Protein AF-X1H0A4-F1 (afdb_monomer_lite)

Radius of gyration: 34.3 Å; chains: 1; bounding box: 57×55×102 Å

Sequence (121 aa):
QAAVLKKLGITPIESLIKIYFAWSDGEIIPEDVLYMDLDQFKQDVATGYREALAILFEMPFIEESMTEEYIRKAASEANTLDAMIFGEGIPVSTEPEVKVEEKEAEEEEGKEEVGIGGLFG

Secondary structure (DSSP, 8-state):
-HHHHGGGT----------SEEEETTEEEEHHHHT--HHHHHHHHHHHHHHHHHHHHHSSS--GGGHHHHHHHHHHHHHHHHHHHHSS----------------------------TTS--

pLDDT: mean 75.73, std 22.9, range [28.75, 98.56]

Foldseek 3Di:
DPPVCVVVVHDDPPPDDQDQWDDDPNDIRGSCNVPPDPVVVVVVVVVVVVVVVVVQLPDPDDDPVCVVVNVVVVVVVVVVVQCVPPPVGDPPPCPDDPPPDPDDDDDDDDDDDDDPPPDDD

Structure (mmCIF, N/CA/C/O backbone):
data_AF-X1H0A4-F1
#
_entry.id   AF-X1H0A4-F1
#
loop_
_atom_site.group_PDB
_atom_site.id
_atom_site.type_symbol
_atom_site.label_atom_id
_atom_site.label_alt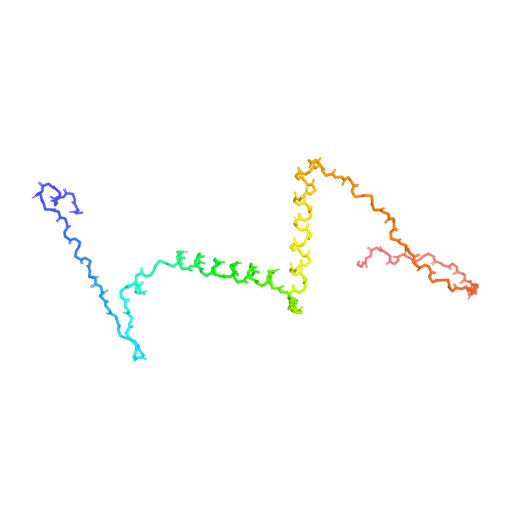_id
_atom_site.label_comp_id
_atom_site.label_asym_id
_atom_site.label_entity_id
_atom_site.label_seq_id
_atom_site.pdbx_PDB_ins_code
_atom_site.Cartn_x
_atom_site.Cartn_y
_atom_site.Cartn_z
_atom_site.occupancy
_atom_site.B_iso_or_equiv
_atom_site.auth_seq_id
_atom_site.auth_comp_id
_atom_site.auth_asym_id
_atom_site.auth_atom_id
_atom_site.pdbx_PDB_model_num
ATOM 1 N N . GLN A 1 1 ? 2.028 13.000 44.972 1.00 48.72 1 GLN A N 1
ATOM 2 C CA . GLN A 1 1 ? 1.204 12.238 45.943 1.00 48.72 1 GLN A CA 1
ATOM 3 C C . GLN A 1 1 ? 1.170 10.714 45.700 1.00 48.72 1 GLN A C 1
ATOM 5 O O . GLN A 1 1 ? 0.618 10.007 46.528 1.00 48.72 1 GLN A O 1
ATOM 10 N N . ALA A 1 2 ? 1.847 10.158 44.682 1.00 53.34 2 ALA A N 1
ATOM 11 C CA . ALA A 1 2 ? 1.856 8.707 44.409 1.00 53.34 2 ALA A CA 1
ATOM 12 C C . ALA A 1 2 ? 2.747 7.844 45.343 1.00 53.34 2 ALA A C 1
ATOM 14 O O . ALA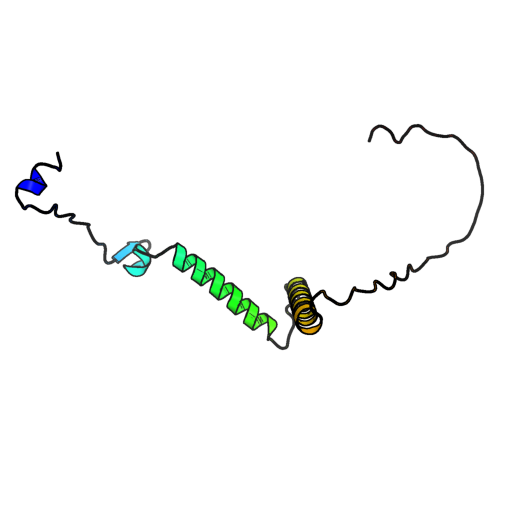 A 1 2 ? 2.543 6.639 45.463 1.00 53.34 2 ALA A O 1
ATOM 15 N N . ALA A 1 3 ? 3.725 8.438 46.038 1.00 56.62 3 ALA A N 1
ATOM 16 C CA . ALA A 1 3 ? 4.703 7.690 46.843 1.00 56.62 3 ALA A CA 1
ATOM 17 C C . ALA A 1 3 ? 4.144 7.097 48.157 1.00 56.62 3 ALA A C 1
ATOM 19 O O . ALA A 1 3 ? 4.717 6.149 48.691 1.00 56.62 3 ALA A O 1
ATOM 20 N N . VAL A 1 4 ? 3.036 7.637 48.680 1.00 58.47 4 VAL A N 1
ATOM 21 C CA . VAL A 1 4 ? 2.423 7.178 49.944 1.00 58.47 4 VAL A CA 1
ATOM 22 C C . VAL A 1 4 ? 1.565 5.926 49.724 1.00 58.47 4 VAL A C 1
ATOM 24 O O . VAL A 1 4 ? 1.589 5.015 50.545 1.00 58.47 4 VAL A O 1
ATOM 27 N N . LEU A 1 5 ? 0.890 5.829 48.574 1.00 56.84 5 LEU A N 1
ATOM 28 C CA . LEU A 1 5 ? 0.017 4.704 48.212 1.00 56.84 5 LEU A CA 1
ATOM 29 C C . LEU A 1 5 ? 0.803 3.394 48.018 1.00 56.84 5 LEU A C 1
ATOM 31 O O . LEU A 1 5 ? 0.385 2.343 48.497 1.00 56.84 5 LEU A O 1
ATOM 35 N N . LYS A 1 6 ? 2.011 3.472 47.436 1.00 60.56 6 LYS A N 1
ATOM 36 C CA . LYS A 1 6 ? 2.904 2.316 47.224 1.00 60.56 6 LYS A CA 1
ATOM 37 C C . LYS A 1 6 ? 3.391 1.673 48.535 1.00 60.56 6 LYS A C 1
ATOM 39 O O . LYS A 1 6 ? 3.651 0.476 48.560 1.00 60.56 6 LYS A O 1
ATOM 44 N N . LYS A 1 7 ? 3.494 2.444 49.629 1.00 65.19 7 LYS A N 1
ATOM 45 C CA . LYS A 1 7 ? 3.873 1.937 50.966 1.00 65.19 7 LYS A CA 1
ATOM 46 C C . LYS A 1 7 ? 2.725 1.230 51.702 1.00 65.19 7 LYS A C 1
ATOM 48 O O . LYS A 1 7 ? 2.997 0.487 52.635 1.00 65.19 7 LYS A O 1
ATOM 53 N N . LEU A 1 8 ? 1.475 1.448 51.288 1.00 65.94 8 LEU A N 1
ATOM 54 C CA . LEU A 1 8 ? 0.272 0.854 51.890 1.00 65.94 8 LEU A CA 1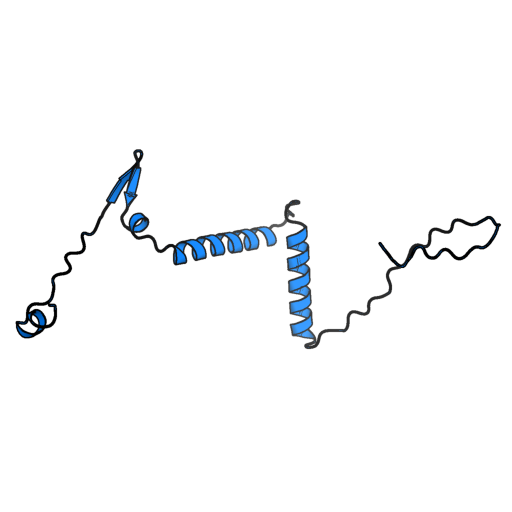
ATOM 55 C C . LEU A 1 8 ? -0.176 -0.441 51.187 1.00 65.94 8 LEU A C 1
ATOM 57 O O . LEU A 1 8 ? -1.228 -0.978 51.517 1.00 65.94 8 LEU A O 1
ATOM 61 N N . GLY A 1 9 ? 0.599 -0.944 50.217 1.00 55.16 9 GLY A N 1
ATOM 62 C CA . GLY A 1 9 ? 0.263 -2.161 49.465 1.00 55.16 9 GLY A CA 1
ATOM 63 C C . GLY A 1 9 ? -0.919 -1.998 48.503 1.00 55.16 9 GLY A C 1
ATOM 64 O O . GLY A 1 9 ? -1.409 -2.989 47.973 1.00 55.16 9 GLY A O 1
ATOM 65 N N . ILE A 1 10 ? -1.373 -0.764 48.269 1.00 58.94 10 ILE A N 1
ATOM 66 C CA . ILE A 1 10 ? -2.493 -0.462 47.379 1.00 58.94 10 ILE A CA 1
ATOM 67 C C . ILE A 1 10 ? -1.911 -0.187 45.993 1.00 58.94 10 ILE A C 1
ATOM 69 O O . ILE A 1 10 ? -1.287 0.853 45.759 1.00 58.94 10 ILE A O 1
ATOM 73 N N . THR A 1 11 ? -2.075 -1.135 45.074 1.00 60.66 11 THR A N 1
ATOM 74 C CA . THR A 1 11 ? -1.813 -0.908 43.652 1.00 60.66 11 THR A CA 1
ATOM 75 C C . THR A 1 11 ? -2.841 0.091 43.110 1.00 60.66 11 THR A C 1
ATOM 77 O O . THR A 1 11 ? -4.034 -0.069 43.377 1.00 60.66 11 THR A O 1
ATOM 80 N N . PRO A 1 12 ? -2.427 1.136 42.370 1.00 53.84 12 PRO A N 1
ATOM 81 C CA . PRO A 1 12 ? -3.372 2.004 41.680 1.00 53.84 12 PRO A CA 1
ATOM 82 C C . PRO A 1 12 ? -4.230 1.156 40.738 1.00 53.84 12 PRO A C 1
ATOM 84 O O . PRO A 1 12 ? -3.695 0.448 39.887 1.00 53.84 12 PRO A O 1
ATOM 87 N N . ILE A 1 13 ? -5.550 1.195 40.910 1.00 63.78 13 ILE A N 1
ATOM 88 C CA . ILE A 1 13 ? -6.476 0.579 39.962 1.00 63.78 13 ILE A CA 1
ATOM 89 C C . ILE A 1 13 ? -6.666 1.590 38.835 1.00 63.78 13 ILE A C 1
ATOM 91 O O . ILE A 1 13 ? -7.457 2.526 38.947 1.00 63.78 13 ILE A O 1
ATOM 95 N N . GLU A 1 14 ? -5.911 1.420 37.756 1.00 60.09 14 GLU A N 1
ATOM 96 C CA . GLU A 1 14 ? -6.202 2.079 36.487 1.00 60.09 14 GLU A CA 1
ATOM 97 C C . GLU A 1 14 ? -7.416 1.376 35.874 1.00 60.09 14 GLU A C 1
ATOM 99 O O . GLU A 1 14 ? -7.297 0.400 35.139 1.00 60.09 14 GLU A O 1
ATOM 104 N N . SER A 1 15 ? -8.620 1.820 36.236 1.00 51.69 15 SER A N 1
ATOM 105 C CA . SER A 1 15 ? -9.836 1.371 35.557 1.00 51.69 15 SER A CA 1
ATOM 106 C C . SER A 1 15 ? -9.911 2.066 34.197 1.00 51.69 15 SER A C 1
ATOM 108 O O . SER A 1 15 ? -10.604 3.071 34.044 1.00 51.69 15 SER A O 1
ATOM 110 N N . LEU A 1 16 ? -9.164 1.559 33.216 1.00 68.69 16 LEU A N 1
ATOM 111 C CA . LEU A 1 16 ? -9.303 1.970 31.823 1.00 68.69 16 LEU A CA 1
ATOM 112 C C . LEU A 1 16 ? -10.674 1.493 31.329 1.00 68.69 16 LEU A C 1
ATOM 114 O O . LEU A 1 16 ? -10.955 0.296 31.299 1.00 68.69 16 LEU A O 1
ATOM 118 N N . ILE A 1 17 ? -11.556 2.433 30.987 1.00 77.88 17 ILE A N 1
ATOM 119 C CA . ILE A 1 17 ? -12.838 2.117 30.352 1.00 77.88 17 ILE A CA 1
ATOM 120 C C . ILE A 1 17 ? -12.526 1.477 28.996 1.00 77.88 17 ILE A C 1
ATOM 122 O O . ILE A 1 17 ? -11.948 2.126 28.126 1.00 77.88 17 ILE A O 1
ATOM 126 N N . LYS A 1 18 ? -12.902 0.207 28.826 1.00 81.19 18 LYS A N 1
ATOM 127 C CA . LYS A 1 18 ? -12.756 -0.528 27.568 1.00 81.19 18 LYS A CA 1
ATOM 128 C C . LYS A 1 18 ? -14.068 -0.484 26.784 1.00 81.19 18 LYS A C 1
ATOM 130 O O . LYS A 1 18 ? -15.113 -0.850 27.320 1.00 81.19 18 LYS A O 1
ATOM 135 N N . ILE A 1 19 ? -14.008 -0.040 25.532 1.00 87.06 19 ILE A N 1
ATOM 136 C CA . ILE A 1 19 ? -15.166 0.091 24.642 1.00 87.06 19 ILE A CA 1
ATOM 137 C C . ILE A 1 19 ? -15.215 -1.135 23.723 1.00 87.06 19 ILE A C 1
ATOM 139 O O . ILE A 1 19 ? -14.287 -1.364 22.963 1.00 87.06 19 ILE A O 1
ATOM 143 N N . TYR A 1 20 ? -16.288 -1.927 23.789 1.00 89.88 20 TYR A N 1
ATOM 144 C CA . TYR A 1 20 ? -16.434 -3.143 22.967 1.00 89.88 20 TYR A CA 1
ATOM 145 C C . TYR A 1 20 ? -17.024 -2.877 21.579 1.00 89.88 20 TYR A C 1
ATOM 147 O O . TYR A 1 20 ? -16.775 -3.620 20.635 1.00 89.88 20 TYR A O 1
ATOM 155 N N . PHE A 1 21 ? -17.847 -1.840 21.463 1.00 92.25 21 PHE A 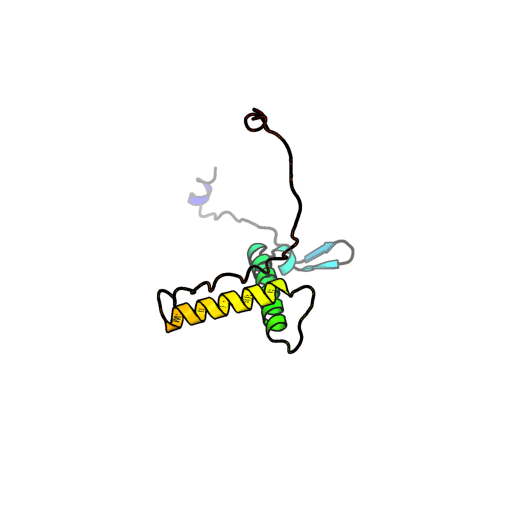N 1
ATOM 156 C CA . PHE A 1 21 ? -18.423 -1.398 20.204 1.00 92.25 21 PHE A CA 1
ATOM 157 C C . PHE A 1 21 ? -18.847 0.064 20.326 1.00 92.25 21 PHE A C 1
ATOM 159 O O . PHE A 1 21 ? -19.189 0.534 21.415 1.00 92.25 21 PHE A O 1
ATOM 166 N N . ALA A 1 22 ? -18.855 0.768 19.203 1.00 91.12 22 ALA A N 1
ATOM 167 C CA . ALA A 1 22 ? -19.482 2.073 19.067 1.00 91.12 22 ALA A CA 1
ATOM 168 C C . ALA A 1 22 ? -20.547 2.015 17.970 1.00 91.12 22 ALA A C 1
ATOM 170 O O . ALA A 1 22 ? -20.535 1.124 17.126 1.00 91.12 22 ALA A O 1
ATOM 171 N N . TRP A 1 23 ? -21.484 2.953 17.996 1.00 95.75 23 TRP A N 1
ATOM 172 C CA . TRP A 1 23 ? -22.457 3.129 16.926 1.00 95.75 23 TRP A CA 1
ATOM 173 C C . TRP A 1 23 ? -22.294 4.532 16.351 1.00 95.75 23 TRP A C 1
ATOM 175 O O . TRP A 1 23 ? -22.287 5.502 17.110 1.00 95.75 23 TRP A O 1
ATOM 185 N N . SER A 1 24 ? -22.154 4.627 15.033 1.00 91.88 24 SER A N 1
ATOM 186 C CA . SER A 1 24 ? -22.092 5.890 14.294 1.00 91.88 24 SER A CA 1
ATOM 187 C C . SER A 1 24 ? -22.744 5.692 12.936 1.00 91.88 24 SER A C 1
ATOM 189 O O . SER A 1 24 ? -22.537 4.658 12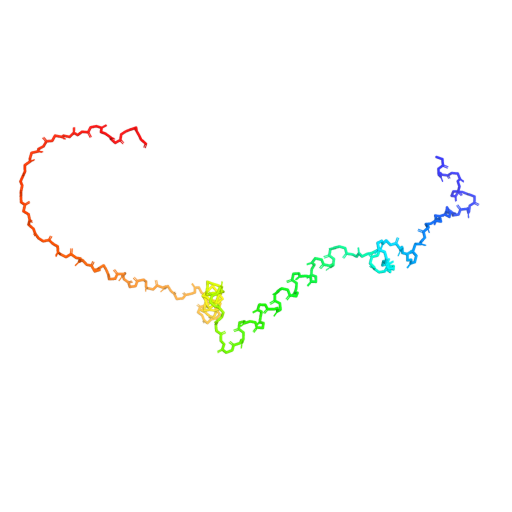.313 1.00 91.88 24 SER A O 1
ATOM 191 N N . ASP A 1 25 ? -23.545 6.658 12.488 1.00 94.12 25 ASP A N 1
ATOM 192 C CA . ASP A 1 25 ? -24.085 6.713 11.118 1.00 94.12 25 ASP A CA 1
ATOM 193 C C . ASP A 1 25 ? -24.809 5.439 10.636 1.00 94.12 25 ASP A C 1
ATOM 195 O O . ASP A 1 25 ? -24.828 5.117 9.453 1.00 94.12 25 ASP A O 1
ATOM 199 N N . GLY A 1 26 ? -25.455 4.715 11.557 1.00 95.50 26 GLY A N 1
ATOM 200 C CA . GLY A 1 26 ? -26.161 3.470 11.240 1.00 95.50 26 GLY A CA 1
ATOM 201 C C . GLY A 1 26 ? -25.281 2.217 11.236 1.00 95.50 26 GLY A C 1
ATOM 202 O O . GLY A 1 26 ? -25.813 1.125 11.048 1.00 95.50 26 GLY A O 1
ATOM 203 N N . GLU A 1 27 ? -23.985 2.341 11.520 1.00 96.06 27 GLU A N 1
ATOM 204 C CA . GLU A 1 27 ? -23.023 1.240 11.545 1.00 96.06 27 GLU A CA 1
ATOM 205 C C . GLU A 1 27 ? -22.512 0.953 12.962 1.00 96.06 27 GLU A C 1
ATOM 207 O O . GLU A 1 27 ? -22.398 1.838 13.815 1.00 96.06 27 GLU A O 1
ATOM 212 N N . ILE A 1 28 ? -22.217 -0.324 13.222 1.00 96.19 28 ILE A N 1
ATOM 213 C CA . ILE A 1 28 ? -21.543 -0.766 14.444 1.00 96.19 28 ILE A CA 1
ATOM 214 C C . ILE A 1 28 ? -20.045 -0.793 14.155 1.00 96.19 28 ILE A C 1
ATOM 216 O O . ILE A 1 28 ? -19.603 -1.520 13.270 1.00 96.19 28 ILE A O 1
ATOM 220 N N . ILE A 1 29 ? -19.276 -0.039 14.934 1.00 95.88 29 ILE A N 1
ATOM 221 C CA . ILE A 1 29 ? -17.816 -0.020 14.894 1.00 95.88 29 ILE A CA 1
ATOM 222 C C . ILE A 1 29 ? -17.312 -1.020 15.945 1.00 95.88 29 ILE A C 1
ATOM 224 O O . ILE A 1 29 ? -17.489 -0.769 17.144 1.00 95.88 29 ILE A O 1
ATOM 228 N N . PRO A 1 30 ? -16.739 -2.161 15.533 1.00 94.62 30 PRO A N 1
ATOM 229 C CA . PRO A 1 30 ? -16.258 -3.188 16.452 1.00 94.62 30 PRO A CA 1
ATOM 230 C C . PRO A 1 30 ? -14.952 -2.780 17.157 1.00 94.62 30 PRO A C 1
ATOM 232 O O . PRO A 1 30 ? -14.267 -1.837 16.760 1.00 94.62 30 PRO A O 1
ATOM 235 N N . GLU A 1 31 ? -14.620 -3.486 18.240 1.00 92.31 31 GLU A N 1
ATOM 236 C CA . GLU A 1 31 ? -13.446 -3.225 19.089 1.00 92.31 31 GLU A CA 1
ATOM 237 C C . GLU A 1 31 ? -12.115 -3.193 18.314 1.00 92.31 31 GLU A C 1
ATOM 239 O O . GLU A 1 31 ? -11.278 -2.327 18.558 1.00 92.31 31 GLU A O 1
ATOM 244 N N . ASP A 1 32 ? -11.921 -4.120 17.381 1.00 91.88 32 ASP A N 1
ATOM 245 C CA . ASP A 1 32 ? -10.722 -4.238 16.543 1.00 91.88 32 ASP A CA 1
ATOM 246 C C . ASP A 1 32 ? -10.532 -3.043 15.600 1.00 91.88 32 ASP A C 1
ATOM 248 O O . ASP A 1 32 ? -9.401 -2.650 15.323 1.00 91.88 32 ASP A O 1
ATOM 252 N N . VAL A 1 33 ? -11.628 -2.416 15.167 1.00 93.06 33 VAL A N 1
ATOM 253 C CA . VAL A 1 33 ? -11.595 -1.157 14.413 1.00 93.06 33 VAL A CA 1
ATOM 254 C C . VAL A 1 33 ? -11.362 0.036 15.346 1.00 93.06 33 VAL A C 1
ATOM 256 O O . VAL A 1 33 ? -10.577 0.924 15.018 1.00 93.06 33 VAL A O 1
ATOM 259 N N . LEU A 1 34 ? -11.995 0.061 16.525 1.00 90.75 34 LEU A N 1
ATOM 260 C CA . LEU A 1 34 ? -11.823 1.141 17.510 1.00 90.75 34 LEU A CA 1
ATOM 261 C C . LEU A 1 34 ? -10.383 1.258 18.024 1.00 90.75 34 LEU A C 1
ATOM 263 O O . LEU A 1 34 ? -9.901 2.365 18.258 1.00 90.75 34 LEU A O 1
ATOM 267 N N . TYR A 1 35 ? -9.712 0.123 18.206 1.00 91.69 35 TYR A N 1
ATOM 268 C CA . TYR A 1 35 ? -8.332 0.039 18.681 1.00 91.69 35 TYR A CA 1
ATOM 269 C C . TYR A 1 35 ? -7.373 -0.443 17.587 1.00 91.69 35 TYR A C 1
ATOM 271 O O . TYR A 1 35 ? -6.374 -1.098 17.885 1.00 91.69 35 TYR A O 1
ATOM 279 N N . MET A 1 36 ? -7.678 -0.124 16.327 1.00 93.44 36 MET A N 1
ATOM 280 C CA . MET A 1 36 ? -6.860 -0.508 15.182 1.00 93.44 36 MET A CA 1
ATOM 281 C C . MET A 1 36 ? -5.426 0.014 15.311 1.00 93.44 36 MET A C 1
ATOM 283 O O . MET A 1 36 ? -5.190 1.193 15.592 1.00 93.44 36 MET A O 1
ATOM 287 N N . ASP A 1 37 ? -4.464 -0.858 15.017 1.00 95.62 37 ASP A N 1
ATOM 288 C CA . ASP A 1 37 ? -3.076 -0.460 14.818 1.00 95.62 37 ASP A CA 1
ATOM 289 C C . ASP A 1 37 ? -2.928 0.215 13.446 1.00 95.62 37 ASP A C 1
ATOM 291 O O . ASP A 1 37 ? -2.935 -0.430 12.394 1.00 95.62 37 ASP A O 1
ATOM 295 N N . LEU A 1 38 ? -2.810 1.542 13.462 1.00 95.19 38 LEU A N 1
ATOM 296 C CA . LEU A 1 38 ? -2.685 2.345 12.247 1.00 95.19 38 LEU A CA 1
ATOM 297 C C . LEU A 1 38 ? -1.372 2.102 11.500 1.00 95.19 38 LEU A C 1
ATOM 299 O O . LEU A 1 38 ? -1.315 2.342 10.293 1.00 95.19 38 LEU A O 1
ATOM 303 N N . ASP A 1 39 ? -0.313 1.676 12.184 1.00 97.31 39 ASP A N 1
ATOM 304 C CA . ASP A 1 39 ? 0.972 1.425 11.542 1.00 97.31 39 ASP A CA 1
ATOM 305 C C . ASP A 1 39 ? 0.977 0.054 10.871 1.00 97.31 39 ASP A C 1
ATOM 307 O O . ASP A 1 39 ? 1.433 -0.050 9.730 1.00 97.31 39 ASP A O 1
ATOM 311 N N . GLN A 1 40 ? 0.378 -0.957 11.508 1.00 96.88 40 GLN A N 1
ATOM 312 C CA . GLN A 1 40 ? 0.125 -2.245 10.860 1.00 96.88 40 GLN A CA 1
ATOM 313 C C . GLN A 1 40 ? -0.798 -2.077 9.648 1.00 96.88 40 GLN A C 1
ATOM 315 O O . GLN A 1 40 ? -0.459 -2.518 8.553 1.00 96.88 40 GLN A O 1
ATOM 320 N N . PHE A 1 41 ? -1.904 -1.343 9.795 1.00 96.75 41 PHE A N 1
ATOM 321 C CA . PHE A 1 41 ? -2.845 -1.116 8.697 1.00 96.75 41 PHE A CA 1
ATOM 322 C C . PHE A 1 41 ? -2.180 -0.472 7.468 1.00 96.75 41 PHE A C 1
ATOM 324 O O . PHE A 1 41 ? -2.398 -0.899 6.334 1.00 96.75 41 PHE A O 1
ATOM 331 N N . LYS A 1 42 ? -1.310 0.529 7.661 1.00 97.44 42 LYS A N 1
ATOM 332 C CA . LYS A 1 42 ? -0.548 1.133 6.551 1.00 97.44 42 LYS A CA 1
ATOM 333 C C . LYS A 1 42 ? 0.378 0.126 5.871 1.00 97.44 42 LYS A C 1
ATOM 335 O O . LYS A 1 42 ? 0.515 0.158 4.648 1.00 97.44 42 LYS A O 1
ATOM 340 N N . GLN A 1 43 ? 1.034 -0.736 6.649 1.00 98.06 43 GLN A N 1
ATOM 341 C CA . GLN A 1 43 ? 1.892 -1.788 6.103 1.00 98.06 43 GLN A CA 1
ATOM 342 C C . GLN A 1 43 ? 1.081 -2.792 5.286 1.00 98.06 43 GLN A C 1
ATOM 344 O O . GLN A 1 43 ? 1.529 -3.183 4.208 1.00 98.06 43 GLN A O 1
ATOM 349 N N . ASP A 1 44 ? -0.115 -3.149 5.748 1.00 97.88 44 ASP A N 1
ATOM 350 C CA . ASP A 1 44 ? -1.015 -4.061 5.044 1.00 97.88 44 ASP A CA 1
ATOM 351 C C . ASP A 1 44 ? -1.459 -3.462 3.704 1.00 97.88 44 ASP A C 1
ATOM 353 O O . ASP A 1 44 ? -1.342 -4.115 2.668 1.00 97.88 44 ASP A O 1
ATOM 357 N N . VAL A 1 45 ? -1.854 -2.182 3.684 1.00 98.31 45 VAL A N 1
ATOM 358 C CA . VAL A 1 45 ? -2.211 -1.466 2.444 1.00 98.31 45 VAL A CA 1
ATOM 359 C C . VAL A 1 45 ? -1.034 -1.420 1.466 1.00 98.31 45 VAL A C 1
ATOM 361 O O . VAL A 1 45 ? -1.192 -1.723 0.282 1.00 98.31 45 VAL A O 1
ATOM 364 N N . ALA A 1 46 ? 0.165 -1.077 1.944 1.00 97.94 46 ALA A N 1
ATOM 365 C CA . ALA A 1 46 ? 1.361 -1.050 1.104 1.00 97.94 46 ALA A CA 1
ATOM 366 C C . ALA A 1 46 ? 1.718 -2.443 0.562 1.00 97.94 46 ALA A C 1
ATOM 368 O O . ALA A 1 46 ? 2.192 -2.571 -0.567 1.00 97.94 46 ALA A O 1
ATOM 369 N N . THR A 1 47 ? 1.494 -3.489 1.357 1.00 98.25 47 THR A N 1
ATOM 370 C CA . THR A 1 47 ? 1.730 -4.878 0.955 1.00 98.25 47 THR A CA 1
ATOM 371 C C . THR A 1 47 ? 0.738 -5.311 -0.112 1.00 98.25 47 THR A C 1
ATOM 373 O O . THR A 1 47 ? 1.176 -5.755 -1.170 1.00 98.25 47 THR A O 1
ATOM 376 N N . GLY A 1 48 ? -0.557 -5.064 0.091 1.00 98.56 48 GLY A N 1
ATOM 377 C CA . GLY A 1 48 ? -1.587 -5.364 -0.903 1.00 98.56 48 GLY A CA 1
ATOM 378 C C . GLY A 1 48 ? -1.343 -4.656 -2.238 1.00 98.56 48 GLY A C 1
ATOM 379 O O . GLY A 1 48 ? -1.496 -5.262 -3.294 1.00 98.56 48 GLY A O 1
ATOM 380 N N . TYR A 1 49 ? -0.870 -3.405 -2.213 1.00 97.44 49 TYR A N 1
ATOM 381 C CA . TYR A 1 49 ? -0.471 -2.701 -3.435 1.00 97.44 49 TYR A CA 1
ATOM 382 C C . TYR A 1 49 ? 0.687 -3.399 -4.168 1.00 97.44 49 TYR A C 1
ATOM 384 O O . TYR A 1 49 ? 0.611 -3.619 -5.377 1.00 97.44 49 TYR A O 1
ATOM 392 N N . ARG A 1 50 ? 1.752 -3.789 -3.453 1.00 96.19 50 ARG A N 1
ATOM 393 C CA . ARG A 1 50 ? 2.887 -4.512 -4.058 1.00 96.19 50 ARG A CA 1
ATOM 394 C C . ARG A 1 50 ? 2.472 -5.870 -4.618 1.00 96.19 50 ARG A C 1
ATOM 396 O O . ARG A 1 50 ? 2.942 -6.245 -5.685 1.00 96.19 50 ARG A O 1
ATOM 403 N N . GLU A 1 51 ? 1.606 -6.594 -3.917 1.00 97.69 51 GLU A N 1
ATOM 404 C CA . GLU A 1 51 ? 1.083 -7.885 -4.374 1.00 97.69 51 GLU A CA 1
ATOM 405 C C . GLU A 1 51 ? 0.227 -7.730 -5.634 1.00 97.69 51 GLU A C 1
ATOM 407 O O . GLU A 1 51 ? 0.384 -8.498 -6.580 1.00 97.69 51 GLU A O 1
ATOM 412 N N . ALA A 1 52 ? -0.615 -6.696 -5.696 1.00 96.50 52 ALA A N 1
ATOM 413 C CA . ALA A 1 52 ? -1.388 -6.384 -6.893 1.00 96.50 52 ALA A CA 1
ATOM 414 C C . ALA A 1 52 ? -0.483 -6.072 -8.097 1.00 96.50 52 ALA A C 1
ATOM 416 O O . ALA A 1 52 ? -0.733 -6.575 -9.192 1.00 96.50 52 ALA A O 1
ATOM 417 N N . LEU A 1 53 ? 0.595 -5.302 -7.897 1.00 95.12 53 LEU A N 1
ATOM 418 C CA . LEU A 1 53 ? 1.595 -5.060 -8.942 1.00 95.12 53 LEU A CA 1
ATOM 419 C C . LEU A 1 53 ? 2.318 -6.341 -9.362 1.00 95.12 53 LEU A C 1
ATOM 421 O O . LEU A 1 53 ? 2.526 -6.559 -10.552 1.00 95.12 53 LEU A O 1
ATOM 425 N N . ALA A 1 54 ? 2.689 -7.198 -8.409 1.00 94.56 54 ALA A N 1
ATOM 426 C CA . ALA A 1 54 ? 3.315 -8.478 -8.718 1.00 94.56 54 ALA A CA 1
ATOM 427 C C . ALA A 1 54 ? 2.403 -9.328 -9.611 1.00 94.56 54 ALA A C 1
ATOM 429 O O . ALA A 1 54 ? 2.862 -9.843 -10.622 1.00 94.56 54 ALA A O 1
ATOM 430 N N . ILE A 1 55 ? 1.106 -9.402 -9.295 1.00 95.56 55 ILE A N 1
ATOM 431 C CA . ILE A 1 55 ? 0.127 -10.089 -10.144 1.00 95.56 55 ILE A CA 1
ATOM 432 C C . ILE A 1 55 ? 0.074 -9.441 -11.528 1.00 95.56 55 ILE A C 1
ATOM 434 O O . ILE A 1 55 ? 0.191 -10.153 -12.519 1.00 95.56 55 ILE A O 1
ATOM 438 N N . LEU A 1 56 ? -0.068 -8.113 -11.604 1.00 94.81 56 LEU A N 1
ATOM 439 C CA . LEU A 1 56 ? -0.132 -7.371 -12.866 1.00 94.81 56 LEU A CA 1
ATOM 440 C C . LEU A 1 56 ? 1.049 -7.706 -13.788 1.00 94.81 56 LEU A C 1
ATOM 442 O O . LEU A 1 56 ? 0.843 -7.972 -14.968 1.00 94.81 56 LEU A O 1
ATOM 446 N N . PHE A 1 57 ? 2.270 -7.723 -13.253 1.00 94.19 57 PHE A N 1
ATOM 447 C CA . PHE A 1 57 ? 3.478 -7.973 -14.039 1.00 94.19 57 PHE A CA 1
ATOM 448 C C . PHE A 1 57 ? 3.620 -9.413 -14.543 1.00 94.19 57 PHE A C 1
ATOM 450 O O . PHE A 1 57 ? 4.364 -9.637 -15.494 1.00 94.19 57 PHE A O 1
ATOM 457 N N . GLU A 1 58 ? 2.913 -10.368 -13.942 1.00 91.56 58 GLU A N 1
ATOM 458 C CA . GLU A 1 58 ? 2.896 -11.772 -14.370 1.00 91.56 58 GLU A CA 1
ATOM 459 C C . GLU A 1 58 ? 1.759 -12.077 -15.364 1.00 91.56 58 GLU A C 1
ATOM 461 O O . GLU A 1 58 ? 1.664 -13.185 -15.898 1.00 91.56 58 GLU A O 1
ATOM 466 N N . MET A 1 59 ? 0.869 -11.115 -15.631 1.00 93.75 59 MET A N 1
ATOM 467 C CA . MET A 1 59 ? -0.231 -11.310 -16.574 1.00 93.75 59 MET A CA 1
ATOM 468 C C . MET A 1 59 ? 0.274 -11.368 -18.028 1.00 93.75 59 MET A C 1
ATOM 470 O O . MET A 1 59 ? 1.213 -10.667 -18.400 1.00 93.75 59 MET A O 1
ATOM 474 N N . PRO A 1 60 ? -0.391 -12.134 -18.915 1.00 92.81 60 PRO A N 1
ATOM 475 C CA . PRO A 1 60 ? -0.007 -12.249 -20.325 1.00 92.81 60 PRO A CA 1
ATOM 476 C C . PRO A 1 60 ? -0.451 -11.049 -21.186 1.00 92.81 60 PRO A C 1
ATOM 478 O O . PRO A 1 60 ? -0.523 -11.165 -22.410 1.00 92.81 60 PRO A O 1
ATOM 481 N N . PHE A 1 61 ? -0.803 -9.918 -20.573 1.00 92.19 61 PHE A N 1
ATOM 482 C CA . PHE A 1 61 ? -1.201 -8.694 -21.262 1.00 92.19 61 PHE A CA 1
ATOM 483 C C . PHE A 1 61 ? -0.593 -7.471 -20.580 1.00 92.19 61 PHE A C 1
ATOM 485 O O . PHE A 1 61 ? -0.328 -7.485 -19.381 1.00 92.19 61 PHE A O 1
ATOM 492 N N . ILE A 1 62 ? -0.401 -6.409 -21.361 1.00 93.06 62 ILE A N 1
ATOM 493 C CA . ILE A 1 62 ? 0.153 -5.144 -20.887 1.00 93.06 62 ILE A CA 1
ATOM 494 C C . ILE A 1 62 ? -0.983 -4.152 -20.691 1.00 93.06 62 ILE A C 1
ATOM 496 O O . ILE A 1 62 ? -1.744 -3.866 -21.612 1.00 93.06 62 ILE A O 1
ATOM 500 N N . GLU A 1 63 ? -1.066 -3.625 -19.478 1.00 94.88 63 GLU A N 1
ATOM 501 C CA . GLU A 1 63 ? -1.897 -2.469 -19.159 1.00 94.88 63 GLU A CA 1
ATOM 502 C C . GLU A 1 63 ? -1.187 -1.192 -19.632 1.00 94.88 63 GLU A C 1
ATOM 504 O O . GLU A 1 63 ? -0.102 -0.867 -19.142 1.00 94.88 63 GLU A O 1
ATOM 509 N N . GLU A 1 64 ? -1.784 -0.469 -20.584 1.00 94.81 64 GLU A N 1
ATOM 510 C CA . GLU A 1 64 ? -1.147 0.678 -21.253 1.00 94.81 64 GLU A CA 1
ATOM 511 C C . GLU A 1 64 ? -0.725 1.768 -20.261 1.00 94.81 64 GLU A C 1
ATOM 513 O O . GLU A 1 64 ? 0.367 2.333 -20.379 1.00 94.81 64 GLU A O 1
ATOM 518 N N . SER A 1 65 ? -1.542 2.008 -19.231 1.00 95.88 65 SER A N 1
ATOM 519 C CA . SER A 1 65 ? -1.260 2.999 -18.187 1.00 95.88 65 SER A CA 1
ATOM 520 C C . SER A 1 65 ? -0.030 2.676 -17.328 1.00 95.88 65 SER A C 1
ATOM 522 O O . SER A 1 65 ? 0.483 3.558 -16.644 1.00 95.88 65 SER A O 1
ATOM 524 N N . MET A 1 66 ? 0.481 1.442 -17.390 1.00 95.50 66 MET A N 1
ATOM 525 C CA . MET A 1 66 ? 1.594 0.953 -16.569 1.00 95.50 66 MET A CA 1
ATOM 526 C C . MET A 1 66 ? 2.877 0.709 -17.377 1.00 95.50 66 MET A C 1
ATOM 528 O O . MET A 1 66 ? 3.847 0.174 -16.841 1.00 95.50 66 MET A O 1
ATOM 532 N N . THR A 1 67 ? 2.912 1.121 -18.652 1.00 94.69 67 THR A N 1
ATOM 533 C CA . THR A 1 67 ? 4.034 0.904 -19.590 1.00 94.69 67 THR A CA 1
ATOM 534 C C . THR A 1 67 ? 5.401 1.276 -19.002 1.00 94.69 67 THR A C 1
ATOM 536 O O . THR A 1 67 ? 6.343 0.486 -19.078 1.00 94.69 67 THR A O 1
ATOM 539 N N . GLU A 1 68 ? 5.518 2.449 -18.372 1.00 95.88 68 GLU A N 1
ATOM 540 C CA . GLU A 1 68 ? 6.779 2.910 -17.771 1.00 95.88 68 GLU A CA 1
ATOM 541 C C . GLU A 1 68 ? 7.269 1.988 -16.646 1.00 95.88 68 GLU A C 1
ATOM 543 O O . GLU A 1 68 ? 8.468 1.719 -16.532 1.00 95.88 68 GLU A O 1
ATOM 548 N N . GLU A 1 69 ? 6.348 1.454 -15.844 1.00 95.25 69 GLU A N 1
ATOM 549 C CA . GLU A 1 69 ? 6.683 0.569 -14.730 1.00 95.25 69 GLU A CA 1
ATOM 550 C C . GLU A 1 69 ? 7.127 -0.816 -15.217 1.00 95.25 69 GLU A C 1
ATOM 552 O O . GLU A 1 69 ? 8.063 -1.385 -14.651 1.00 95.25 69 GLU A O 1
ATOM 557 N N . TYR A 1 70 ? 6.560 -1.331 -16.319 1.00 95.19 70 TYR A N 1
ATOM 558 C CA . TYR A 1 70 ? 7.083 -2.547 -16.962 1.00 95.19 70 TYR A CA 1
ATOM 559 C C . TYR A 1 70 ? 8.534 -2.357 -17.419 1.00 95.19 70 TYR A C 1
ATOM 561 O O . TYR A 1 70 ? 9.384 -3.207 -17.142 1.00 95.19 70 TYR A O 1
ATOM 569 N N . ILE A 1 71 ? 8.838 -1.233 -18.083 1.00 95.19 71 ILE A N 1
ATOM 570 C CA . ILE A 1 71 ? 10.197 -0.923 -18.557 1.00 95.19 71 ILE A CA 1
ATOM 571 C C . ILE A 1 71 ? 11.158 -0.817 -17.371 1.00 95.19 71 ILE A C 1
ATOM 573 O O . ILE A 1 71 ? 12.244 -1.399 -17.393 1.00 95.19 71 ILE A O 1
ATOM 577 N N . ARG A 1 72 ? 10.752 -0.114 -16.309 1.00 95.38 72 ARG A N 1
ATOM 578 C CA . ARG A 1 72 ? 11.561 0.037 -15.096 1.00 95.38 72 ARG A CA 1
ATOM 579 C C . ARG A 1 72 ? 11.841 -1.308 -14.425 1.00 95.38 72 ARG A C 1
ATOM 581 O O . ARG A 1 72 ? 12.987 -1.557 -14.050 1.00 95.38 72 ARG A O 1
ATOM 588 N N . LYS A 1 73 ? 10.832 -2.179 -14.298 1.00 94.12 73 LYS A N 1
ATOM 589 C CA . LYS A 1 73 ? 10.997 -3.534 -13.749 1.00 94.12 73 LYS A CA 1
ATOM 590 C C . LYS A 1 73 ? 11.987 -4.342 -14.581 1.00 94.12 73 LYS A C 1
ATOM 592 O O . LYS A 1 73 ? 12.952 -4.859 -14.026 1.00 94.12 73 LYS A O 1
ATOM 597 N N . ALA A 1 74 ? 11.802 -4.379 -15.900 1.00 94.38 74 ALA A N 1
ATOM 598 C CA . ALA A 1 74 ? 12.679 -5.116 -16.805 1.00 94.38 74 ALA A CA 1
ATOM 599 C C . ALA A 1 74 ? 14.134 -4.623 -16.730 1.00 94.38 74 ALA A C 1
ATOM 601 O O . ALA A 1 74 ? 15.055 -5.431 -16.624 1.00 94.38 74 ALA A O 1
ATOM 602 N N . ALA A 1 75 ? 14.351 -3.304 -16.714 1.00 95.81 75 ALA A N 1
ATOM 603 C CA . ALA A 1 75 ? 15.685 -2.725 -16.565 1.00 95.81 75 ALA A CA 1
ATOM 604 C C . ALA A 1 75 ? 16.324 -3.085 -15.212 1.00 95.81 75 ALA A C 1
ATOM 606 O O . ALA A 1 75 ? 17.496 -3.458 -15.156 1.00 95.81 75 ALA A O 1
ATOM 607 N N . SER A 1 76 ? 15.557 -3.019 -14.119 1.00 94.12 76 SER A N 1
ATOM 608 C CA . SER A 1 76 ? 16.036 -3.409 -12.789 1.00 94.12 76 SER A CA 1
ATOM 609 C C . SER A 1 76 ? 16.418 -4.889 -12.729 1.00 94.12 76 SER A C 1
ATOM 611 O O . SER A 1 76 ? 17.458 -5.230 -12.167 1.00 94.12 76 SER A O 1
ATOM 613 N N . GLU A 1 77 ? 15.600 -5.774 -13.297 1.00 94.12 77 GLU A N 1
ATOM 614 C CA . GLU A 1 77 ? 15.867 -7.215 -13.336 1.00 94.12 77 GLU A CA 1
ATOM 615 C C . GLU A 1 77 ? 17.094 -7.536 -14.191 1.00 94.12 77 GLU A C 1
ATOM 617 O O . GLU A 1 77 ? 17.963 -8.283 -13.746 1.00 94.12 77 GLU A O 1
ATOM 622 N N . ALA A 1 78 ? 17.222 -6.913 -15.365 1.00 94.31 78 ALA A N 1
ATOM 623 C CA . ALA A 1 78 ? 18.386 -7.069 -16.232 1.00 94.31 78 ALA A CA 1
ATOM 624 C C . ALA A 1 78 ? 19.683 -6.644 -15.526 1.00 94.31 78 ALA A C 1
ATOM 626 O O . ALA A 1 78 ? 20.645 -7.408 -15.510 1.00 94.31 78 ALA A O 1
ATOM 627 N N . ASN A 1 79 ? 19.686 -5.481 -14.868 1.00 92.38 79 ASN A N 1
ATOM 628 C CA . ASN A 1 79 ? 20.843 -5.005 -14.105 1.00 92.38 79 ASN A CA 1
ATOM 629 C C . ASN A 1 79 ? 21.163 -5.915 -12.911 1.00 92.38 79 ASN A C 1
ATOM 631 O O . ASN A 1 79 ? 22.327 -6.130 -12.581 1.00 92.38 79 ASN A O 1
ATOM 635 N N . THR A 1 80 ? 20.136 -6.473 -12.266 1.00 93.81 80 THR A N 1
ATOM 636 C CA . THR A 1 80 ? 20.318 -7.428 -11.166 1.00 93.81 80 THR A CA 1
ATOM 637 C C . THR A 1 80 ? 20.973 -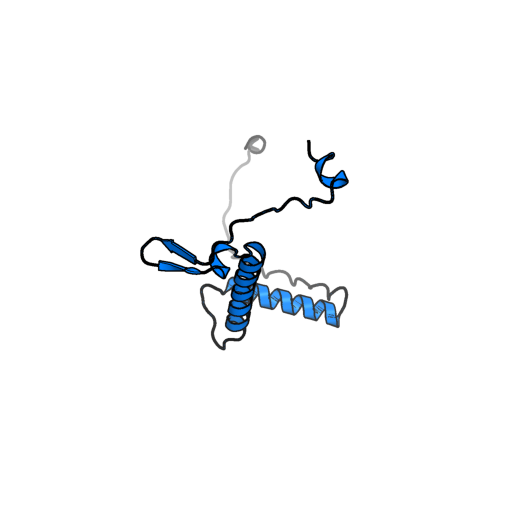8.715 -11.669 1.00 93.81 80 THR A C 1
ATOM 639 O O . THR A 1 80 ? 21.900 -9.217 -11.038 1.00 93.81 80 THR A O 1
ATOM 642 N N . LEU A 1 81 ? 20.532 -9.231 -12.820 1.00 92.12 81 LEU A N 1
ATOM 643 C CA . LEU A 1 81 ? 21.130 -10.404 -13.459 1.00 92.12 81 LEU A CA 1
ATOM 644 C C . LEU A 1 81 ? 22.566 -10.137 -13.923 1.00 92.12 81 LEU A C 1
ATOM 646 O O . LEU A 1 81 ? 23.436 -10.969 -13.682 1.00 92.12 81 LEU A O 1
ATOM 650 N N . ASP A 1 82 ? 22.831 -8.981 -14.533 1.00 91.94 82 ASP A N 1
ATOM 651 C CA . ASP A 1 82 ? 24.178 -8.572 -14.947 1.00 91.94 82 ASP A CA 1
ATOM 652 C C . ASP A 1 82 ? 25.140 -8.537 -13.750 1.00 91.94 82 ASP A C 1
ATOM 654 O O . ASP A 1 82 ? 26.191 -9.180 -13.774 1.00 91.94 82 ASP A O 1
ATOM 658 N N . ALA A 1 83 ? 24.726 -7.907 -12.646 1.00 90.00 83 ALA A N 1
ATOM 659 C CA . ALA A 1 83 ? 25.503 -7.874 -11.410 1.00 90.00 83 ALA A CA 1
ATOM 660 C C . ALA A 1 83 ? 25.732 -9.277 -10.817 1.00 90.00 83 ALA A C 1
ATOM 662 O O . ALA A 1 83 ? 26.824 -9.577 -10.335 1.00 90.00 83 ALA A O 1
ATOM 663 N N . MET A 1 84 ? 24.729 -10.163 -10.865 1.00 88.56 84 MET A N 1
ATOM 664 C CA . MET A 1 84 ? 24.862 -11.543 -10.380 1.00 88.56 84 MET A CA 1
ATOM 665 C C . MET A 1 84 ? 25.829 -12.384 -11.222 1.00 88.56 84 MET A C 1
ATOM 667 O O . MET A 1 84 ? 26.517 -13.242 -10.671 1.00 88.56 84 MET A O 1
ATOM 671 N N . ILE A 1 85 ? 25.871 -12.173 -12.540 1.00 91.06 85 ILE A N 1
ATOM 672 C CA . ILE A 1 85 ? 26.681 -12.984 -13.461 1.00 91.06 85 ILE A CA 1
ATOM 673 C C . ILE A 1 85 ? 28.108 -12.436 -13.577 1.00 91.06 85 ILE A C 1
ATOM 675 O O . ILE A 1 85 ? 29.064 -13.214 -13.570 1.00 91.06 85 ILE A O 1
ATOM 679 N N . PHE A 1 86 ? 28.261 -11.116 -13.683 1.00 87.62 86 PHE A N 1
ATOM 680 C CA . PHE A 1 86 ? 29.524 -10.466 -14.045 1.00 87.62 86 PHE A CA 1
ATOM 681 C C . PHE A 1 86 ? 30.135 -9.612 -12.923 1.00 87.62 86 PHE A C 1
ATOM 683 O O . PHE A 1 86 ? 31.283 -9.185 -13.043 1.00 87.62 86 PHE A O 1
ATOM 690 N N . GLY A 1 87 ? 29.432 -9.395 -11.806 1.00 79.88 87 GLY A N 1
ATOM 691 C CA . GLY A 1 87 ? 29.947 -8.641 -10.661 1.00 79.88 87 GLY A CA 1
ATOM 692 C C . GLY A 1 87 ? 29.925 -7.130 -10.895 1.00 79.88 87 GLY A C 1
ATOM 693 O O . GLY A 1 87 ? 28.886 -6.503 -10.725 1.00 79.88 87 GLY A O 1
ATOM 694 N N . GLU A 1 88 ? 31.058 -6.536 -11.287 1.00 69.25 88 GLU A N 1
ATOM 695 C CA . GLU A 1 88 ? 31.204 -5.080 -11.529 1.00 69.25 88 GLU A CA 1
ATOM 696 C C . GLU A 1 88 ? 30.475 -4.576 -12.796 1.00 69.25 88 GLU A C 1
ATOM 698 O O . GLU A 1 88 ? 30.610 -3.412 -13.172 1.00 69.25 88 GLU A O 1
ATOM 703 N N . GLY A 1 89 ? 29.662 -5.439 -13.410 1.00 62.62 89 GLY A N 1
ATOM 704 C CA . GLY A 1 89 ? 28.916 -5.187 -14.634 1.00 62.62 89 GLY A CA 1
ATOM 705 C C . GLY A 1 89 ? 29.799 -5.234 -15.877 1.00 62.62 89 GLY A C 1
ATOM 706 O O . GLY A 1 89 ? 30.999 -4.948 -15.842 1.00 62.62 89 GLY A O 1
ATOM 707 N N . ILE A 1 90 ? 29.217 -5.618 -17.012 1.00 60.97 90 ILE A N 1
ATOM 708 C CA . ILE A 1 90 ? 29.882 -5.398 -18.299 1.00 60.97 90 ILE A CA 1
ATOM 709 C C . ILE A 1 90 ? 29.733 -3.905 -18.613 1.00 60.97 90 ILE A C 1
ATOM 711 O O . ILE A 1 90 ? 28.606 -3.404 -18.602 1.00 60.97 90 ILE A O 1
ATOM 715 N N . PRO A 1 91 ? 30.818 -3.160 -18.906 1.00 58.91 91 PRO A N 1
ATOM 716 C CA . PRO A 1 91 ? 30.680 -1.774 -19.323 1.00 58.91 91 PRO A CA 1
ATOM 717 C C . PRO A 1 91 ? 29.795 -1.739 -20.566 1.00 58.91 91 PRO A C 1
ATOM 719 O O . PRO A 1 91 ? 30.147 -2.309 -21.601 1.00 58.91 91 PRO A O 1
ATOM 722 N N . VAL A 1 92 ? 28.636 -1.087 -20.451 1.00 58.97 92 VAL A N 1
ATOM 723 C CA . VAL A 1 92 ? 27.752 -0.832 -21.586 1.00 58.97 92 VAL A CA 1
ATOM 724 C C . VAL A 1 92 ? 28.577 -0.064 -22.612 1.00 58.97 92 VAL A C 1
ATOM 726 O O . VAL A 1 92 ? 28.894 1.110 -22.421 1.00 58.97 92 VAL A O 1
ATOM 729 N N . SER A 1 93 ? 28.975 -0.740 -23.690 1.00 59.00 93 SER A N 1
ATOM 730 C CA . SER A 1 93 ? 29.484 -0.059 -24.868 1.00 59.00 93 SER A CA 1
ATOM 731 C C . SER A 1 93 ? 28.291 0.676 -25.451 1.00 59.00 93 SER A C 1
ATOM 733 O O . SER A 1 93 ? 27.432 0.082 -26.098 1.00 59.00 93 SER A O 1
ATOM 735 N N . THR A 1 94 ? 28.186 1.964 -25.140 1.00 54.34 94 THR A N 1
ATOM 736 C CA . THR A 1 94 ? 27.319 2.866 -25.881 1.00 54.34 94 THR A CA 1
ATOM 737 C C . THR A 1 94 ? 27.887 2.926 -27.293 1.00 54.34 94 THR A C 1
ATOM 739 O O . THR A 1 94 ? 28.779 3.730 -27.578 1.00 54.34 94 THR A O 1
ATOM 742 N N . GLU A 1 95 ? 27.434 2.035 -28.173 1.00 55.16 95 GLU A N 1
ATOM 743 C CA . GLU A 1 95 ? 27.509 2.326 -29.596 1.00 55.16 95 GLU A CA 1
ATOM 744 C C . GLU A 1 95 ? 26.797 3.672 -29.795 1.00 55.16 95 GLU A C 1
ATOM 746 O O . GLU A 1 95 ? 25.712 3.881 -29.240 1.00 55.16 95 GLU A O 1
ATOM 751 N N . PRO A 1 96 ? 27.448 4.638 -30.460 1.00 48.75 96 PRO A N 1
ATOM 752 C CA . PRO A 1 96 ? 26.932 5.990 -30.539 1.00 48.75 96 PRO A CA 1
ATOM 753 C C . PRO A 1 96 ? 25.575 5.960 -31.235 1.00 48.75 96 PRO A C 1
ATOM 755 O O . PRO A 1 96 ? 25.421 5.311 -32.271 1.00 48.75 96 PRO A O 1
ATOM 758 N N . GLU A 1 97 ? 24.608 6.683 -30.669 1.00 48.53 97 GLU A N 1
ATOM 759 C CA . GLU A 1 97 ? 23.357 7.002 -31.344 1.00 48.53 97 GLU A CA 1
ATOM 760 C C . GLU A 1 97 ? 23.677 7.431 -32.779 1.00 48.53 97 GLU A C 1
ATOM 762 O O . GLU A 1 97 ? 24.431 8.385 -33.008 1.00 48.53 97 GLU A O 1
ATOM 767 N N . VAL A 1 98 ? 23.142 6.696 -33.754 1.00 39.84 98 VAL A N 1
ATOM 768 C CA . VAL A 1 98 ? 23.208 7.089 -35.157 1.00 39.84 98 VAL A CA 1
ATOM 769 C C . VAL A 1 98 ? 22.430 8.395 -35.271 1.00 39.84 98 VAL A C 1
ATOM 771 O O . VAL A 1 98 ? 21.205 8.398 -35.373 1.00 39.84 98 VAL A O 1
ATOM 774 N N . LYS A 1 99 ? 23.149 9.520 -35.226 1.00 42.78 99 LYS A N 1
ATOM 775 C CA . LYS A 1 99 ? 22.640 10.812 -35.675 1.00 42.78 99 LYS A CA 1
ATOM 776 C C . LYS A 1 99 ? 22.239 10.640 -37.132 1.00 42.78 99 LYS A C 1
ATOM 778 O O . LYS A 1 99 ? 23.095 10.539 -38.008 1.00 42.78 99 LYS A O 1
ATOM 783 N N . VAL A 1 100 ? 20.939 10.584 -37.385 1.00 42.66 100 VAL A N 1
ATOM 784 C CA . VAL A 1 100 ? 20.412 10.794 -38.728 1.00 42.66 100 VAL A CA 1
ATOM 785 C C . VAL A 1 100 ? 20.641 12.276 -39.031 1.00 42.66 100 VAL A C 1
ATOM 787 O O . VAL A 1 100 ? 19.906 13.135 -38.558 1.00 42.66 100 VAL A O 1
ATOM 790 N N . GLU A 1 101 ? 21.737 12.580 -39.730 1.00 36.75 101 GLU A N 1
ATOM 791 C CA . GLU A 1 101 ? 21.963 13.891 -40.337 1.00 36.75 101 GLU A CA 1
ATOM 792 C C . GLU A 1 101 ? 20.938 14.085 -41.461 1.00 36.75 101 GLU A C 1
ATOM 794 O O . GLU A 1 101 ? 21.060 13.497 -42.538 1.00 36.75 101 GLU A O 1
ATOM 799 N N . GLU A 1 102 ? 19.931 14.926 -41.229 1.00 36.53 102 GLU A N 1
ATOM 800 C CA . GLU A 1 102 ? 19.228 15.584 -42.327 1.00 36.53 102 GLU A CA 1
ATOM 801 C C . GLU A 1 102 ? 20.199 16.579 -42.978 1.00 36.53 102 GLU A C 1
ATOM 803 O O . GLU A 1 102 ? 20.554 17.611 -42.411 1.00 36.53 102 GLU A O 1
ATOM 808 N N . LYS A 1 103 ? 20.679 16.228 -44.174 1.00 34.75 103 LYS A N 1
ATOM 809 C CA . LYS A 1 103 ? 21.339 17.162 -45.086 1.00 34.75 103 LYS A CA 1
ATOM 810 C C . LYS A 1 103 ? 20.277 18.026 -45.760 1.00 34.75 103 LYS A C 1
ATOM 812 O O . LYS A 1 103 ? 19.588 17.537 -46.651 1.00 34.75 103 LYS A O 1
ATOM 817 N N . GLU A 1 104 ? 20.256 19.313 -45.443 1.00 33.38 104 GLU A N 1
ATOM 818 C CA . GLU A 1 104 ? 19.854 20.344 -46.402 1.00 33.38 104 GLU A CA 1
ATOM 819 C C . GLU A 1 104 ? 21.078 21.205 -46.730 1.00 33.38 104 GLU A C 1
ATOM 821 O O . GLU A 1 104 ? 21.803 21.658 -45.844 1.00 33.38 104 GLU A O 1
ATOM 826 N N . ALA A 1 105 ? 21.357 21.329 -48.025 1.00 32.97 105 ALA A N 1
ATOM 827 C CA . ALA A 1 105 ? 22.458 22.098 -48.579 1.00 32.97 105 ALA A CA 1
ATOM 828 C C . ALA A 1 105 ? 21.953 23.444 -49.127 1.00 32.97 105 ALA A C 1
ATOM 830 O O . ALA A 1 105 ? 20.882 23.482 -49.729 1.00 32.97 105 ALA A O 1
ATOM 831 N N . GLU A 1 106 ? 22.826 24.453 -48.979 1.00 29.92 106 GLU A N 1
ATOM 832 C CA . GLU A 1 106 ? 22.960 25.717 -49.741 1.00 29.92 106 GLU A CA 1
ATOM 833 C C . GLU A 1 106 ? 21.934 26.837 -49.434 1.00 29.92 106 GLU A C 1
ATOM 835 O O . GLU A 1 106 ? 20.745 26.589 -49.308 1.00 29.92 106 GLU A O 1
ATOM 840 N N . GLU A 1 107 ? 22.309 28.109 -49.215 1.00 31.06 107 GLU A N 1
ATOM 841 C CA . GLU A 1 107 ? 23.340 28.936 -49.877 1.00 31.06 107 GLU A CA 1
ATOM 842 C C . GLU A 1 107 ? 23.825 30.131 -48.994 1.00 31.06 107 GLU A C 1
ATOM 844 O O . GLU A 1 107 ? 23.190 30.496 -48.004 1.00 31.06 107 GLU A O 1
ATOM 849 N N . GLU A 1 108 ? 24.971 30.715 -49.383 1.00 30.31 108 GLU A N 1
ATOM 850 C CA . GLU A 1 108 ? 25.700 31.904 -48.871 1.00 30.31 108 GLU A CA 1
ATOM 851 C C . GLU A 1 108 ? 24.807 33.173 -48.709 1.00 30.31 108 GLU A C 1
ATOM 853 O O . GLU A 1 108 ? 23.726 33.247 -49.273 1.00 30.31 108 GLU A O 1
ATOM 858 N N . GLU A 1 109 ? 25.106 34.270 -47.997 1.00 28.75 109 GLU A N 1
ATOM 859 C CA . GLU A 1 109 ? 26.336 35.049 -47.800 1.00 28.75 109 GLU A CA 1
ATOM 860 C C . GLU A 1 109 ? 25.974 36.247 -46.864 1.00 28.75 109 GLU A C 1
ATOM 862 O O . GLU A 1 109 ? 24.865 36.776 -46.964 1.00 28.75 109 GLU A O 1
ATOM 867 N N . GLY A 1 110 ? 26.889 36.761 -46.020 1.00 29.08 110 GLY A N 1
ATOM 868 C CA . GLY A 1 110 ? 26.843 38.188 -45.624 1.00 29.08 110 GLY A CA 1
ATOM 869 C C . GLY A 1 110 ? 26.926 38.595 -44.138 1.00 29.08 110 GLY A C 1
ATOM 870 O O . GLY A 1 110 ? 25.913 38.785 -43.478 1.00 29.08 110 GLY A O 1
ATOM 871 N N . LYS A 1 111 ? 28.155 38.970 -43.747 1.00 33.31 111 LYS A N 1
ATOM 872 C CA . LYS A 1 111 ? 28.571 40.077 -42.849 1.00 33.31 111 LYS A CA 1
ATOM 873 C C . LYS A 1 111 ? 28.481 39.950 -41.316 1.00 33.31 111 LYS A C 1
ATOM 875 O O . LYS A 1 111 ? 27.455 39.686 -40.708 1.00 33.31 111 LYS A O 1
ATOM 880 N N . GLU A 1 112 ? 29.646 40.252 -40.744 1.00 37.78 112 GLU A N 1
ATOM 881 C CA . GLU A 1 112 ? 30.034 40.400 -39.343 1.00 37.78 112 GLU A CA 1
ATOM 882 C C . GLU A 1 112 ? 29.193 41.430 -38.569 1.00 37.78 112 GLU A C 1
ATOM 884 O O . GLU A 1 112 ? 28.869 42.484 -39.108 1.00 37.78 112 GLU A O 1
ATOM 889 N N . GLU A 1 113 ? 28.945 41.167 -37.280 1.00 40.81 113 GLU A N 1
ATOM 890 C CA . GLU A 1 113 ? 29.385 42.026 -36.165 1.00 40.81 113 GLU A CA 1
ATOM 891 C C . GLU A 1 113 ? 29.123 41.323 -34.815 1.00 40.81 113 GLU A C 1
ATOM 893 O O . GLU A 1 113 ? 28.046 40.797 -34.538 1.00 40.81 113 GLU A O 1
ATOM 898 N N . VAL A 1 114 ? 30.160 41.266 -33.976 1.00 51.75 114 VAL A N 1
ATOM 899 C CA . VAL A 1 114 ? 30.187 40.558 -32.688 1.00 51.75 114 VAL A CA 1
ATOM 900 C C . VAL A 1 114 ? 29.323 41.303 -31.663 1.00 51.75 114 VAL A C 1
ATOM 902 O O . VAL A 1 114 ? 29.691 42.377 -31.191 1.00 51.75 114 VAL A O 1
ATOM 905 N N . GLY A 1 115 ? 28.174 40.726 -31.302 1.00 45.41 115 GLY A N 1
ATOM 906 C CA . GLY A 1 115 ? 27.232 41.283 -30.331 1.00 45.41 115 GLY A CA 1
ATOM 907 C C . GLY A 1 115 ? 27.389 40.695 -28.926 1.00 45.41 115 GLY A C 1
ATOM 908 O O . GLY A 1 115 ? 27.229 39.498 -28.711 1.00 45.41 115 GLY A O 1
ATOM 909 N N . ILE A 1 116 ? 27.626 41.572 -27.953 1.00 61.69 116 ILE A N 1
ATOM 910 C CA . ILE A 1 116 ? 27.766 41.380 -26.490 1.00 61.69 116 ILE A CA 1
ATOM 911 C C . ILE A 1 116 ? 26.492 40.850 -25.776 1.00 61.69 116 ILE A C 1
ATOM 913 O O . ILE A 1 116 ? 26.272 41.105 -24.595 1.00 61.69 116 ILE A O 1
ATOM 917 N N . GLY A 1 117 ? 25.631 40.104 -26.469 1.00 57.41 117 GLY A N 1
ATOM 918 C CA . GLY A 1 117 ? 24.313 39.674 -25.980 1.00 57.41 117 GLY A CA 1
ATOM 919 C C . GLY A 1 117 ? 24.305 38.476 -25.022 1.00 57.41 117 GLY A C 1
ATOM 920 O O . GLY A 1 117 ? 23.237 38.074 -24.580 1.00 57.41 117 GLY A O 1
ATOM 921 N N . GLY A 1 118 ? 25.464 37.899 -24.693 1.00 57.41 118 GLY A N 1
ATOM 922 C CA . GLY A 1 118 ? 25.573 36.671 -23.893 1.00 57.41 118 GLY A CA 1
ATOM 923 C C . GLY A 1 118 ? 25.913 36.855 -22.412 1.00 57.41 118 GLY A C 1
ATOM 924 O O . GLY A 1 118 ? 26.322 35.886 -21.784 1.00 57.41 118 GLY A O 1
ATOM 925 N N . LEU A 1 119 ? 25.827 38.065 -21.847 1.00 56.59 119 LEU A N 1
ATOM 926 C CA . LEU A 1 119 ? 26.284 38.300 -20.465 1.00 56.59 119 LEU A CA 1
ATOM 927 C C . LEU A 1 119 ? 25.185 38.584 -19.440 1.00 56.59 119 LEU A C 1
ATOM 929 O O . LEU A 1 119 ? 25.492 38.591 -18.253 1.00 56.59 119 LEU A O 1
ATOM 933 N N . PHE A 1 120 ? 23.927 38.766 -19.845 1.00 56.97 120 PHE A N 1
ATOM 934 C CA . PHE A 1 120 ? 22.832 38.994 -18.897 1.00 56.97 120 PHE A CA 1
ATOM 935 C C . PHE A 1 120 ? 21.511 38.455 -19.454 1.00 56.97 120 PHE A C 1
ATOM 937 O O . PHE A 1 120 ? 20.758 39.187 -20.094 1.00 56.97 120 PHE A O 1
ATOM 944 N N . GLY A 1 121 ? 21.251 37.172 -19.213 1.00 47.16 121 GLY A N 1
ATOM 945 C CA . GLY A 1 121 ? 19.980 36.502 -19.484 1.00 47.16 121 GLY A CA 1
ATOM 946 C C . GLY A 1 121 ? 19.879 35.235 -18.663 1.00 47.16 121 GLY A C 1
ATOM 947 O O . GLY A 1 121 ? 20.722 34.349 -18.908 1.00 47.16 121 GLY A O 1
#

Organism: NCBI:txid412755